Protein AF-A0A1C7LWW3-F1 (afdb_monomer_lite)

Radius of gyration: 27.48 Å; chains: 1; bounding box: 75×50×64 Å

Secondary structure (DSSP, 8-state):
------------------EEEEEEEEEEE-----S-----------TTTHHHHHHHHS---TT-GGGS-EEEE-SSTT---EEEEEEEEEEEEEHHHH-SS----------GGG---SSHHHHHHHHHT-

Sequence (130 aa):
MHSGHCIAPTTASAKVDDSFELFD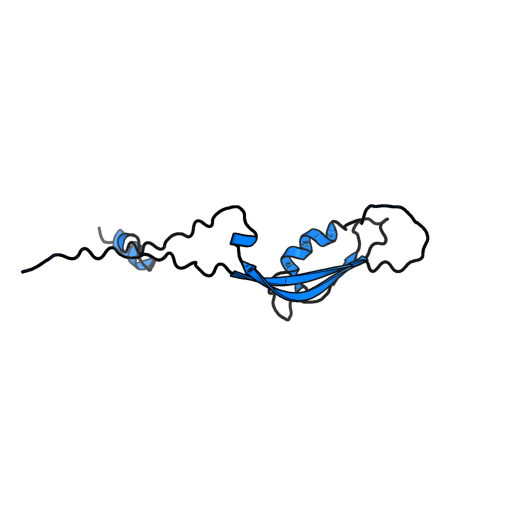LRVEDRVFLSTLWLTQPTTRFPGAVLPLLAAKQRVTSGNDWMSTDAEIACPDPHCPSRLRIIRTGVRKFNHGDVTVAPRLHPTVVADETLRGPESVRDVVDGIVGK

Structure (mmCIF, N/CA/C/O backbone):
data_AF-A0A1C7LWW3-F1
#
_entry.id   AF-A0A1C7LWW3-F1
#
loop_
_atom_site.group_PDB
_atom_site.id
_atom_site.type_symbol
_atom_site.label_atom_id
_atom_site.label_alt_id
_atom_site.label_comp_id
_atom_site.label_asym_id
_atom_site.label_entity_id
_atom_site.label_seq_id
_atom_site.pdbx_PDB_ins_code
_atom_site.Cartn_x
_atom_site.Cartn_y
_atom_site.Cartn_z
_atom_site.occupancy
_atom_site.B_iso_or_equiv
_atom_site.auth_seq_id
_atom_site.auth_comp_id
_atom_site.auth_asym_id
_atom_site.auth_atom_id
_atom_site.pdbx_PDB_model_num
ATOM 1 N N . MET A 1 1 ? -53.665 13.414 42.101 1.00 42.16 1 MET A N 1
ATOM 2 C CA . MET A 1 1 ? -52.512 12.487 42.161 1.00 42.16 1 MET A CA 1
ATOM 3 C C . MET A 1 1 ? -52.858 11.328 41.232 1.00 42.16 1 MET A C 1
ATOM 5 O O . MET A 1 1 ? -53.734 10.556 41.572 1.00 42.16 1 MET A O 1
ATOM 9 N N . HIS A 1 2 ? -52.393 11.242 39.992 1.00 37.22 2 HIS A N 1
ATOM 10 C CA . HIS A 1 2 ? -50.995 11.123 39.590 1.00 37.22 2 HIS A CA 1
ATOM 11 C C . HIS A 1 2 ? -50.807 11.708 38.182 1.00 37.22 2 HIS A C 1
ATOM 13 O O . HIS A 1 2 ? -51.554 11.391 37.262 1.00 37.22 2 HIS A O 1
ATOM 19 N N . SER A 1 3 ? -49.813 12.578 38.040 1.00 41.34 3 SER A N 1
ATOM 20 C CA . SER A 1 3 ? -49.323 13.117 36.774 1.00 41.34 3 SER A CA 1
ATOM 21 C C . SER A 1 3 ? -48.526 12.040 36.030 1.00 41.34 3 SER A C 1
ATOM 23 O O . SER A 1 3 ? -47.460 11.640 36.498 1.00 41.34 3 SER A O 1
ATOM 25 N N . GLY A 1 4 ? -49.031 11.571 34.889 1.00 42.47 4 GLY A N 1
ATOM 26 C CA . GLY A 1 4 ? -48.295 10.684 33.987 1.00 42.47 4 GLY A CA 1
A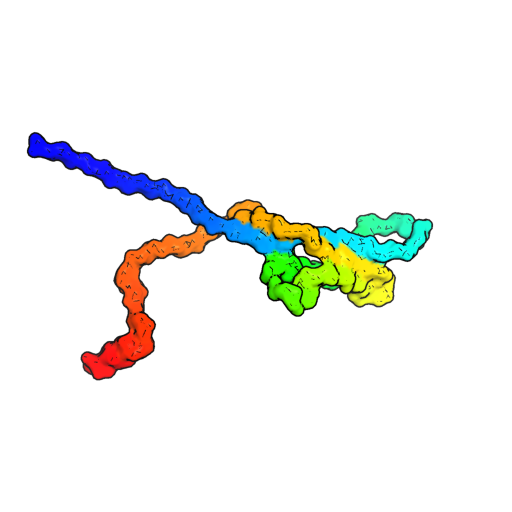TOM 27 C C . GLY A 1 4 ? -47.199 11.457 33.258 1.00 42.47 4 GLY A C 1
ATOM 28 O O . GLY A 1 4 ? -47.484 12.255 32.371 1.00 42.47 4 GLY A O 1
ATOM 29 N N . HIS A 1 5 ? -45.952 11.248 33.667 1.00 49.38 5 HIS A N 1
ATOM 30 C CA . HIS A 1 5 ? -44.774 11.768 32.984 1.00 49.38 5 HIS A CA 1
ATOM 31 C C . HIS A 1 5 ? -44.440 10.823 31.822 1.00 49.38 5 HIS A C 1
ATOM 33 O O . HIS A 1 5 ? -44.037 9.681 32.043 1.00 49.38 5 HIS A O 1
ATOM 39 N N . CYS A 1 6 ? -44.631 11.275 30.583 1.00 38.34 6 CYS A N 1
ATOM 40 C CA . CYS A 1 6 ? -44.168 10.555 29.400 1.00 38.34 6 CYS A CA 1
ATOM 41 C C . CYS A 1 6 ? -42.642 10.694 29.318 1.00 38.34 6 CYS A C 1
ATOM 43 O O . CYS A 1 6 ? -42.135 11.745 28.931 1.00 38.34 6 CYS A O 1
ATOM 45 N N . ILE A 1 7 ? -41.902 9.653 29.701 1.00 50.97 7 ILE A N 1
ATOM 46 C CA . ILE A 1 7 ? -40.458 9.584 29.466 1.00 50.97 7 ILE A CA 1
ATOM 47 C C . ILE A 1 7 ? -40.271 9.214 27.993 1.00 50.97 7 ILE A C 1
ATOM 49 O O . ILE A 1 7 ? -40.460 8.062 27.606 1.00 50.97 7 ILE A O 1
ATOM 53 N N . ALA A 1 8 ? -39.943 10.197 27.156 1.00 42.19 8 ALA A N 1
ATOM 54 C CA . ALA A 1 8 ? -39.457 9.919 25.812 1.00 42.19 8 ALA A CA 1
ATOM 55 C C . ALA A 1 8 ? -38.100 9.197 25.925 1.00 42.19 8 ALA A C 1
ATOM 57 O O . ALA A 1 8 ? -37.240 9.661 26.680 1.00 42.19 8 ALA A O 1
ATOM 58 N N . PRO A 1 9 ? -37.870 8.083 25.210 1.00 45.12 9 PRO A N 1
ATOM 59 C CA . PRO A 1 9 ? -36.548 7.489 25.162 1.00 45.12 9 PRO A CA 1
ATOM 60 C C . PRO A 1 9 ? -35.622 8.450 24.414 1.00 45.12 9 PRO A C 1
ATOM 62 O O . PRO A 1 9 ? -35.737 8.643 23.205 1.00 45.12 9 PRO A O 1
ATOM 65 N N . THR A 1 10 ? -34.691 9.064 25.140 1.00 42.59 10 THR A N 1
ATOM 66 C CA . THR A 1 10 ? -33.540 9.748 24.553 1.00 42.59 10 THR A CA 1
ATOM 67 C C . THR A 1 10 ? -32.653 8.680 23.920 1.00 42.59 10 THR A C 1
ATOM 69 O O . THR A 1 10 ? -31.690 8.219 24.528 1.00 42.59 10 THR A O 1
ATOM 72 N N . THR A 1 11 ? -32.963 8.244 22.699 1.00 45.94 11 THR A N 1
ATOM 73 C CA . THR A 1 11 ? -31.986 7.525 21.881 1.00 45.94 11 THR A CA 1
ATOM 74 C C . THR A 1 11 ? -30.955 8.546 21.424 1.00 45.94 11 THR A C 1
ATOM 76 O O . THR A 1 11 ? -31.019 9.079 20.317 1.00 45.94 11 THR A O 1
ATOM 79 N N . ALA A 1 12 ? -30.009 8.863 22.308 1.00 45.16 12 ALA A N 1
ATOM 80 C CA . ALA A 1 12 ? -28.722 9.364 21.874 1.00 45.16 12 ALA A CA 1
ATOM 81 C C . ALA A 1 12 ? -28.173 8.300 20.918 1.00 45.16 12 ALA A C 1
ATOM 83 O O . ALA A 1 12 ? -27.878 7.181 21.334 1.00 45.16 12 ALA A O 1
ATOM 84 N N . SER A 1 13 ? -28.133 8.621 19.626 1.00 46.75 13 SER A N 1
ATOM 85 C CA . SER A 1 13 ? -27.486 7.797 18.613 1.00 46.75 13 SER A CA 1
ATOM 86 C C . SER A 1 13 ? -26.005 7.723 18.973 1.00 46.75 13 SER A C 1
ATOM 88 O O . SER A 1 13 ? -25.221 8.573 18.555 1.00 46.75 13 SER A O 1
ATOM 90 N N . ALA A 1 14 ? -25.625 6.759 19.813 1.00 54.75 14 ALA A N 1
ATOM 91 C CA . ALA A 1 14 ? -24.231 6.476 20.095 1.00 54.75 14 ALA A CA 1
ATOM 92 C C . ALA A 1 14 ? -23.558 6.210 18.746 1.00 54.75 14 ALA A C 1
ATOM 94 O O . ALA A 1 14 ? -23.975 5.320 18.002 1.00 54.75 14 ALA A O 1
ATOM 95 N N . LYS A 1 15 ? -22.579 7.044 18.383 1.00 58.12 15 LYS A N 1
ATOM 96 C CA . LYS A 1 15 ? -21.805 6.853 17.159 1.00 58.12 15 LYS A CA 1
ATOM 97 C C . LYS A 1 15 ? -21.090 5.512 17.316 1.00 58.12 15 LYS A C 1
ATOM 99 O O . LYS A 1 15 ? -20.227 5.384 18.180 1.00 58.12 15 LYS A O 1
ATOM 104 N N . VAL A 1 16 ? -21.524 4.507 16.559 1.00 71.31 16 VAL A N 1
ATOM 105 C CA . VAL A 1 16 ? -20.863 3.198 16.514 1.00 71.31 16 VAL A CA 1
ATOM 106 C C . VAL A 1 16 ? -19.401 3.448 16.146 1.00 71.31 16 VAL A C 1
ATOM 108 O O . VAL A 1 16 ? -19.145 4.199 15.204 1.00 71.31 16 VAL A O 1
ATOM 111 N N . ASP A 1 17 ? -18.459 2.878 16.905 1.00 81.44 17 ASP A N 1
ATOM 112 C CA . ASP A 1 17 ? -17.044 2.915 16.530 1.00 81.44 17 ASP A CA 1
ATOM 113 C C . ASP A 1 17 ? -16.912 2.209 15.175 1.00 81.44 17 ASP A C 1
ATOM 115 O O . ASP A 1 17 ? -17.148 1.009 15.045 1.00 81.44 17 ASP A O 1
ATOM 119 N N . ASP A 1 18 ? -16.643 2.997 14.137 1.00 85.25 18 ASP A N 1
ATOM 120 C CA . ASP A 1 18 ? -16.593 2.560 12.744 1.00 85.25 18 ASP A CA 1
ATOM 121 C C . ASP A 1 18 ? -15.149 2.500 12.230 1.00 85.25 18 ASP A C 1
ATOM 123 O O . ASP A 1 18 ? -14.886 2.595 11.022 1.00 85.25 18 ASP A O 1
ATOM 127 N N . SER A 1 19 ? -14.224 2.367 13.178 1.00 89.12 19 SER A N 1
ATOM 128 C CA . SER A 1 19 ? -12.808 2.589 12.992 1.00 89.12 19 SER A CA 1
ATOM 129 C C . SER A 1 19 ? -12.040 1.306 12.678 1.00 89.12 19 SER A C 1
ATOM 131 O O . SER A 1 19 ? -12.437 0.206 13.054 1.00 89.12 19 SER A O 1
ATOM 133 N N . PHE A 1 20 ? -10.933 1.434 11.952 1.00 89.25 20 PHE A N 1
ATOM 134 C CA . PHE A 1 20 ? -10.075 0.317 11.574 1.00 89.25 20 PHE A CA 1
ATOM 135 C C . PHE A 1 20 ? -8.622 0.765 11.421 1.00 89.25 20 PHE A C 1
ATOM 137 O O . PHE A 1 20 ? -8.328 1.936 11.184 1.00 89.25 20 PHE A O 1
ATOM 144 N N . GLU A 1 21 ? -7.703 -0.182 11.560 1.00 93.38 21 GLU A N 1
ATOM 145 C CA . GLU A 1 21 ? -6.269 0.066 11.475 1.00 93.38 21 GLU A CA 1
ATOM 146 C C . GLU A 1 21 ? -5.715 -0.360 10.116 1.00 93.38 21 GLU A C 1
ATOM 148 O O . GLU A 1 21 ? -5.974 -1.468 9.641 1.00 93.38 21 GLU A O 1
ATOM 153 N N . LEU A 1 22 ? -4.927 0.520 9.500 1.00 94.00 22 LEU A N 1
ATOM 154 C CA . LEU A 1 22 ? -4.140 0.219 8.307 1.00 94.00 22 LEU A CA 1
ATOM 155 C C . LEU A 1 22 ? -2.691 0.652 8.503 1.00 94.00 22 LEU A C 1
ATOM 157 O O . LEU A 1 22 ? -2.398 1.617 9.209 1.00 94.00 22 LEU A O 1
ATOM 161 N N . PHE A 1 23 ? -1.785 -0.031 7.814 1.00 94.94 23 PHE A N 1
ATOM 162 C CA . PHE A 1 23 ? -0.408 0.410 7.681 1.00 94.94 23 PHE A CA 1
ATOM 163 C C . PHE A 1 23 ? -0.303 1.590 6.716 1.00 94.94 23 PHE A C 1
ATOM 165 O O . PHE A 1 23 ? -0.836 1.562 5.606 1.00 94.94 23 PHE A O 1
ATOM 172 N N . ASP A 1 24 ? 0.441 2.603 7.136 1.00 94.19 24 ASP A N 1
ATOM 173 C CA . ASP A 1 24 ? 0.912 3.681 6.282 1.00 94.19 24 ASP A CA 1
ATOM 174 C C . ASP A 1 24 ? 2.041 3.144 5.386 1.00 94.19 24 ASP A C 1
ATOM 176 O O . ASP A 1 24 ? 2.938 2.417 5.839 1.00 94.19 24 ASP A O 1
ATOM 180 N N . LEU A 1 25 ? 1.953 3.451 4.091 1.00 94.38 25 LEU A N 1
ATOM 181 C CA . LEU A 1 25 ? 2.869 2.952 3.072 1.00 94.38 25 LEU A CA 1
ATOM 182 C C . LEU A 1 25 ? 3.649 4.115 2.478 1.00 94.38 25 LEU A C 1
ATOM 184 O O . LEU A 1 25 ? 3.074 5.015 1.866 1.00 94.38 25 LEU A O 1
ATOM 188 N N . ARG A 1 26 ? 4.976 4.054 2.574 1.00 93.12 26 ARG A N 1
ATOM 189 C CA . ARG A 1 26 ? 5.855 4.919 1.789 1.00 93.12 26 ARG A CA 1
ATOM 190 C C . ARG A 1 26 ? 6.293 4.173 0.534 1.00 93.12 26 ARG A C 1
ATOM 192 O O . ARG A 1 26 ? 6.773 3.046 0.624 1.00 93.12 26 ARG A O 1
ATOM 199 N N . VAL A 1 27 ? 6.144 4.809 -0.625 1.00 90.00 27 VAL A N 1
ATOM 200 C CA . VAL A 1 27 ? 6.639 4.291 -1.906 1.00 90.00 27 VAL A CA 1
ATOM 201 C C . VAL A 1 27 ? 7.792 5.168 -2.372 1.00 90.00 27 VAL A C 1
ATOM 203 O O . VAL A 1 27 ? 7.629 6.376 -2.526 1.00 90.00 27 VAL A O 1
ATOM 206 N N . GLU A 1 28 ? 8.955 4.560 -2.576 1.00 88.31 28 GLU A N 1
ATOM 207 C CA . GLU A 1 28 ? 10.179 5.235 -3.017 1.00 88.31 28 GLU A CA 1
ATOM 208 C C . GLU A 1 28 ? 10.627 4.674 -4.367 1.00 88.31 28 GLU A C 1
ATOM 210 O O . GLU A 1 28 ? 10.524 3.469 -4.591 1.00 88.31 28 GLU A O 1
ATOM 215 N N . ASP A 1 29 ? 11.162 5.519 -5.251 1.00 83.19 29 ASP A N 1
ATOM 216 C CA . ASP A 1 29 ? 11.847 5.062 -6.465 1.00 83.19 29 ASP A CA 1
ATOM 217 C C . ASP A 1 29 ? 13.334 4.841 -6.174 1.00 83.19 29 ASP A C 1
ATOM 219 O O . ASP A 1 29 ? 14.017 5.717 -5.643 1.00 83.19 29 ASP A O 1
ATOM 223 N N . ARG A 1 30 ? 13.828 3.638 -6.473 1.00 77.94 30 ARG A N 1
ATOM 224 C CA . ARG A 1 30 ? 15.197 3.190 -6.190 1.00 77.94 30 ARG A CA 1
ATOM 225 C C . ARG A 1 30 ? 16.082 3.191 -7.433 1.00 77.94 30 ARG A C 1
ATOM 227 O O . ARG A 1 30 ? 17.200 2.682 -7.351 1.00 77.94 30 ARG A O 1
ATOM 234 N N . VAL A 1 31 ? 15.640 3.742 -8.569 1.00 68.56 31 VAL A N 1
ATOM 235 C CA . VAL A 1 31 ? 16.524 3.887 -9.737 1.00 68.56 31 VAL A CA 1
ATOM 236 C C . VAL A 1 31 ? 17.660 4.853 -9.429 1.00 68.56 31 VAL A C 1
ATOM 238 O O . VAL A 1 31 ? 17.531 6.071 -9.493 1.00 68.56 31 VAL A O 1
ATOM 241 N N . PHE A 1 32 ? 18.806 4.264 -9.112 1.00 55.03 32 PHE A N 1
ATOM 242 C CA . PHE A 1 32 ? 20.076 4.929 -8.891 1.00 55.03 32 PHE A CA 1
ATOM 243 C C . PHE A 1 32 ? 20.909 4.867 -10.173 1.00 55.03 32 PHE A C 1
ATOM 245 O O . PHE A 1 32 ? 21.883 4.131 -10.220 1.00 55.03 32 PHE A O 1
ATOM 252 N N . LEU A 1 33 ? 20.540 5.589 -11.234 1.00 49.38 33 LEU A N 1
ATOM 253 C CA . LEU A 1 33 ? 21.482 5.860 -12.326 1.00 49.38 33 LEU A CA 1
ATOM 254 C C . LEU A 1 33 ? 21.291 7.278 -12.869 1.00 49.38 33 LEU A C 1
ATOM 256 O O . LEU A 1 33 ? 20.305 7.578 -13.527 1.00 49.38 33 LEU A O 1
ATOM 260 N N . SER A 1 34 ? 22.286 8.101 -12.525 1.00 48.53 34 SER A N 1
ATOM 261 C CA . SER A 1 34 ? 22.842 9.277 -13.205 1.00 48.53 34 SER A CA 1
ATOM 262 C C . SER A 1 34 ? 21.908 10.243 -13.935 1.00 48.53 34 SER A C 1
ATOM 264 O O . SER A 1 34 ? 21.167 9.879 -14.836 1.00 48.53 34 SER A O 1
ATOM 266 N N . THR A 1 35 ? 22.123 11.515 -13.622 1.00 50.97 35 THR A N 1
ATOM 267 C CA . THR A 1 35 ? 21.728 12.787 -14.248 1.00 50.97 35 THR A CA 1
ATOM 268 C C . THR A 1 35 ? 21.807 12.870 -15.792 1.00 50.97 35 THR A C 1
ATOM 270 O O . THR A 1 35 ? 22.428 13.772 -16.346 1.00 50.97 35 THR A O 1
ATOM 273 N N . LEU A 1 36 ? 21.175 11.954 -16.515 1.00 55.47 36 LEU A N 1
ATOM 274 C CA . LEU A 1 36 ? 21.012 11.945 -17.967 1.00 55.47 36 LEU A CA 1
ATOM 275 C C . LEU A 1 36 ? 19.834 10.988 -18.216 1.00 55.47 36 LEU A C 1
ATOM 277 O O . LEU A 1 36 ? 20.026 9.783 -18.232 1.00 55.47 36 LEU A O 1
ATOM 281 N N . TRP A 1 37 ? 18.573 11.411 -18.101 1.00 46.38 37 TRP A N 1
ATOM 282 C CA . TRP A 1 37 ? 17.843 12.197 -19.097 1.00 46.38 37 TRP A CA 1
ATOM 283 C C . TRP A 1 37 ? 16.846 13.138 -18.402 1.00 46.38 37 TRP A C 1
ATOM 285 O O . TRP A 1 37 ? 15.743 12.750 -18.019 1.00 46.38 37 TRP A O 1
ATOM 295 N N . LEU A 1 38 ? 17.256 14.390 -18.205 1.00 52.97 38 LEU A N 1
ATOM 296 C CA . LEU A 1 38 ? 16.397 15.458 -17.699 1.00 52.97 38 LEU A CA 1
ATOM 297 C C . LEU A 1 38 ? 15.177 15.641 -18.622 1.00 52.97 38 LEU A C 1
ATOM 299 O O . LEU A 1 38 ? 15.329 15.749 -19.834 1.00 52.97 38 LEU A O 1
ATOM 303 N N . THR A 1 39 ? 13.993 15.745 -18.009 1.00 53.25 39 THR A N 1
ATOM 304 C CA . THR A 1 39 ? 12.659 16.019 -18.592 1.00 53.25 39 THR A CA 1
ATOM 305 C C . THR A 1 39 ? 11.891 14.840 -19.208 1.00 53.25 39 THR A C 1
ATOM 307 O O . THR A 1 39 ? 11.567 14.821 -20.388 1.00 53.25 39 THR A O 1
ATOM 310 N N . GLN A 1 40 ? 11.428 13.912 -18.368 1.00 54.50 40 GLN A N 1
ATOM 311 C CA . GLN A 1 40 ? 10.099 13.329 -18.589 1.00 54.50 40 GLN A CA 1
ATOM 312 C C . GLN A 1 40 ? 9.235 13.609 -17.350 1.00 54.50 40 GLN A C 1
ATOM 314 O O . GLN A 1 40 ? 9.502 13.047 -16.290 1.00 54.50 40 GLN A O 1
ATOM 319 N N . PRO A 1 41 ? 8.223 14.497 -17.435 1.00 48.66 41 PRO A N 1
ATOM 320 C CA . PRO A 1 41 ? 7.402 14.921 -16.297 1.00 48.66 41 PRO A CA 1
ATOM 321 C C . PRO A 1 41 ? 6.363 13.869 -15.880 1.00 48.66 41 PRO A C 1
ATOM 323 O O . PRO A 1 41 ? 5.360 14.191 -15.252 1.00 48.66 41 PRO A O 1
ATOM 326 N N . THR A 1 42 ? 6.574 12.601 -16.213 1.00 54.22 42 THR A N 1
ATOM 327 C CA . THR A 1 42 ? 5.672 11.529 -15.818 1.00 54.22 42 THR A CA 1
ATOM 328 C C . THR A 1 42 ? 6.437 10.598 -14.908 1.00 54.22 42 THR A C 1
ATOM 330 O O . THR A 1 42 ? 7.184 9.738 -15.370 1.00 54.22 42 THR A O 1
ATOM 333 N N . THR A 1 43 ? 6.237 10.767 -13.604 1.00 56.22 43 THR A N 1
ATOM 334 C CA . THR A 1 43 ? 6.375 9.693 -12.625 1.00 56.22 43 THR A CA 1
ATOM 335 C C . THR A 1 43 ? 5.723 8.454 -13.234 1.00 56.22 43 THR A C 1
ATOM 337 O O . THR A 1 43 ? 4.497 8.363 -13.299 1.00 56.22 43 THR A O 1
ATOM 340 N N . ARG A 1 44 ? 6.520 7.539 -13.795 1.00 60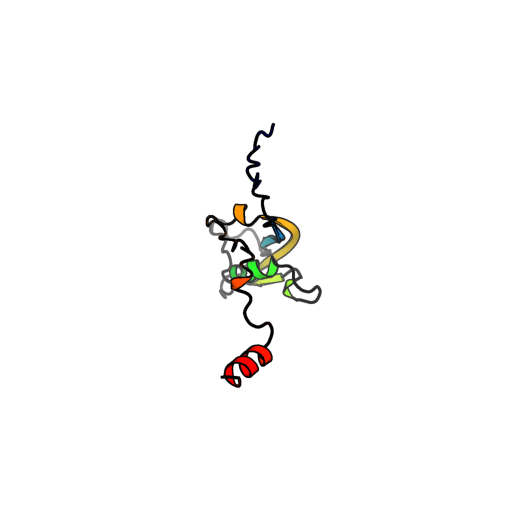.75 44 ARG A N 1
ATOM 341 C CA . ARG A 1 44 ? 6.012 6.310 -14.396 1.00 60.75 44 ARG A CA 1
ATOM 342 C C . ARG A 1 44 ? 5.605 5.421 -13.240 1.00 60.75 44 ARG A C 1
ATOM 344 O O . ARG A 1 44 ? 6.385 4.597 -12.784 1.00 60.75 44 ARG A O 1
ATOM 351 N N . PHE A 1 45 ? 4.407 5.664 -12.718 1.00 62.81 45 PHE A N 1
ATOM 352 C CA . PHE A 1 45 ? 3.827 4.846 -11.673 1.00 62.81 45 PHE A CA 1
ATOM 353 C C . PHE A 1 45 ? 3.679 3.438 -12.263 1.00 62.81 45 PHE A C 1
ATOM 355 O O . PHE A 1 45 ? 2.890 3.254 -13.195 1.00 62.81 45 PHE A O 1
ATOM 362 N N . PRO A 1 46 ? 4.467 2.446 -11.821 1.00 68.00 46 PRO A N 1
ATOM 363 C CA . PRO A 1 46 ? 4.394 1.113 -12.374 1.00 68.00 46 PRO A CA 1
ATOM 364 C C . PRO A 1 46 ? 3.008 0.568 -12.063 1.00 68.00 46 PRO A C 1
ATOM 366 O O . PRO A 1 46 ? 2.623 0.466 -10.896 1.00 68.00 46 PRO A O 1
ATOM 369 N N . GLY A 1 47 ? 2.273 0.160 -13.097 1.00 78.12 47 GLY A N 1
ATOM 370 C CA . GLY A 1 47 ? 0.997 -0.538 -12.922 1.00 78.12 47 GLY A CA 1
ATOM 371 C C . GLY A 1 47 ? 1.121 -1.789 -12.041 1.00 78.12 47 GLY A C 1
ATOM 372 O O . GLY A 1 47 ? 0.137 -2.212 -11.452 1.00 78.12 47 GLY A O 1
ATOM 373 N N . ALA A 1 48 ? 2.335 -2.331 -11.875 1.00 83.88 48 ALA A N 1
ATOM 374 C CA . ALA A 1 48 ? 2.629 -3.431 -10.959 1.00 83.88 48 ALA A CA 1
ATOM 375 C C . ALA A 1 48 ? 2.497 -3.076 -9.464 1.00 83.88 48 ALA A C 1
ATOM 377 O O . ALA A 1 48 ? 2.300 -3.977 -8.654 1.00 83.88 48 ALA A O 1
ATOM 378 N N . VAL A 1 49 ? 2.588 -1.797 -9.073 1.00 89.38 49 VAL A N 1
ATOM 379 C CA . VAL A 1 49 ? 2.493 -1.395 -7.657 1.00 89.38 49 VAL A CA 1
ATOM 380 C C . VAL A 1 49 ? 1.046 -1.306 -7.178 1.00 89.38 49 VAL A C 1
ATOM 382 O O . VAL A 1 49 ? 0.761 -1.736 -6.061 1.00 89.38 49 VAL A O 1
ATOM 385 N N . LEU A 1 50 ? 0.125 -0.797 -8.007 1.00 89.56 50 LEU A N 1
ATOM 386 C CA . LEU A 1 50 ? -1.271 -0.549 -7.606 1.00 89.56 50 LEU A CA 1
ATOM 387 C C . LEU A 1 50 ? -1.967 -1.776 -6.986 1.00 89.56 50 LEU A C 1
ATOM 389 O O . LEU A 1 50 ? -2.573 -1.619 -5.924 1.00 89.56 50 LEU A O 1
ATOM 393 N N . PRO A 1 51 ? -1.854 -2.995 -7.553 1.00 90.19 51 PRO A N 1
ATOM 394 C CA . PRO A 1 51 ? -2.525 -4.169 -6.998 1.00 90.19 51 PRO A CA 1
ATOM 395 C C . PRO A 1 51 ? -2.015 -4.571 -5.608 1.00 90.19 51 PRO A C 1
ATOM 397 O O . PRO A 1 51 ? -2.738 -5.206 -4.845 1.00 90.19 51 PRO A O 1
ATOM 400 N N . LEU A 1 52 ? -0.775 -4.211 -5.263 1.00 91.94 52 LEU A N 1
ATOM 401 C CA . LEU A 1 52 ? -0.121 -4.651 -4.029 1.00 91.94 52 LEU A CA 1
ATOM 402 C C . LEU A 1 52 ? -0.368 -3.708 -2.846 1.00 91.94 52 LEU A C 1
ATOM 404 O O . LEU A 1 52 ? -0.252 -4.140 -1.698 1.00 91.94 52 LEU A O 1
ATOM 408 N N . LEU A 1 53 ? -0.739 -2.448 -3.097 1.00 93.25 53 LEU A N 1
ATOM 409 C CA . LEU A 1 53 ? -0.916 -1.443 -2.042 1.00 93.25 53 LEU A CA 1
ATOM 410 C C . LEU A 1 53 ? -2.005 -1.841 -1.043 1.00 93.25 53 LEU A C 1
ATOM 412 O O . LEU A 1 53 ? -1.744 -1.893 0.156 1.00 93.25 53 LEU A O 1
ATOM 416 N N . ALA A 1 54 ? -3.197 -2.195 -1.527 1.00 91.88 54 ALA A N 1
ATOM 417 C CA . ALA A 1 54 ? -4.325 -2.520 -0.654 1.00 91.88 54 ALA A CA 1
ATOM 418 C C . ALA A 1 54 ? -4.039 -3.734 0.244 1.00 91.88 54 ALA A C 1
ATOM 420 O O . ALA A 1 54 ? -4.424 -3.759 1.410 1.00 91.88 54 ALA A O 1
ATOM 421 N N . ALA A 1 55 ? -3.340 -4.740 -0.284 1.00 93.19 55 ALA A N 1
ATOM 422 C CA . ALA A 1 55 ? -2.973 -5.920 0.486 1.00 93.19 55 ALA A CA 1
ATOM 423 C C . ALA A 1 55 ? -1.861 -5.617 1.506 1.00 93.19 55 ALA A C 1
ATOM 425 O O . ALA A 1 55 ? -1.925 -6.109 2.630 1.00 93.19 55 ALA A O 1
ATOM 426 N N . LYS A 1 56 ? -0.892 -4.753 1.169 1.00 94.62 56 LYS A N 1
ATOM 427 C CA . LYS A 1 56 ? 0.161 -4.326 2.107 1.00 94.62 56 LYS A CA 1
ATOM 428 C C . LYS A 1 56 ? -0.311 -3.327 3.171 1.00 94.62 56 LYS A C 1
ATOM 430 O O . LYS A 1 56 ? 0.333 -3.220 4.206 1.00 94.62 56 LYS A O 1
ATOM 435 N N . GLN A 1 57 ? -1.421 -2.623 2.963 1.00 95.00 57 GLN A N 1
ATOM 436 C CA . GLN A 1 57 ? -2.025 -1.765 3.993 1.00 95.00 57 GLN A CA 1
ATOM 437 C C . GLN A 1 57 ? -2.714 -2.569 5.101 1.00 95.00 57 GLN A C 1
ATOM 439 O O . GLN A 1 57 ? -2.883 -2.068 6.209 1.00 95.00 57 GLN A O 1
ATOM 444 N N . ARG A 1 58 ? -3.133 -3.806 4.825 1.00 93.00 58 ARG A N 1
ATOM 445 C CA . ARG A 1 58 ? -3.874 -4.620 5.793 1.00 93.00 58 ARG A CA 1
ATOM 446 C C . ARG A 1 58 ? -2.951 -5.227 6.844 1.00 93.00 58 ARG A C 1
ATOM 448 O O . ARG A 1 58 ? -1.771 -5.504 6.604 1.00 93.00 58 ARG A O 1
ATOM 455 N N . VAL A 1 59 ? -3.531 -5.487 8.011 1.00 91.25 59 VAL A N 1
ATOM 456 C CA . VAL A 1 59 ? -2.921 -6.368 9.003 1.00 91.25 59 VAL A CA 1
ATOM 457 C C . VAL A 1 59 ? -2.883 -7.780 8.424 1.00 91.25 59 VAL A C 1
ATOM 459 O O . VAL A 1 59 ? -3.907 -8.337 8.034 1.00 91.25 59 VAL A O 1
ATOM 462 N N . THR A 1 60 ? -1.678 -8.325 8.321 1.00 91.81 60 THR A N 1
ATOM 463 C CA . THR A 1 60 ? -1.379 -9.658 7.793 1.00 91.81 60 THR A CA 1
ATOM 464 C C . THR A 1 60 ? -0.603 -10.448 8.845 1.00 91.81 60 THR A C 1
ATOM 466 O O . THR A 1 60 ? -0.104 -9.875 9.814 1.00 91.81 60 THR A O 1
ATOM 469 N N . SER A 1 61 ? -0.510 -11.771 8.687 1.00 91.69 61 SER A N 1
ATOM 470 C CA . SER A 1 61 ? 0.295 -12.605 9.591 1.00 91.69 61 SER A CA 1
ATOM 471 C C . SER A 1 61 ?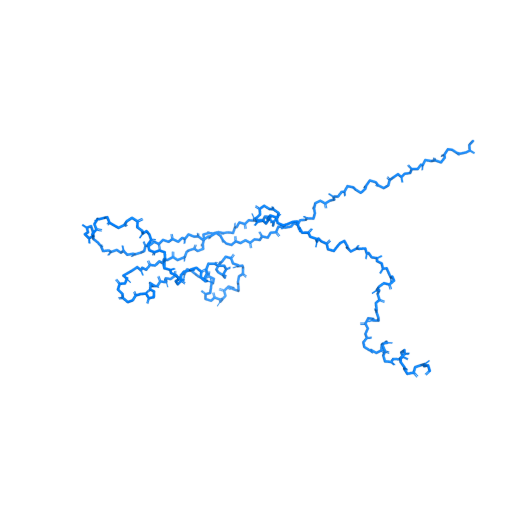 1.752 -12.127 9.624 1.00 91.69 61 SER A C 1
ATOM 473 O O . SER A 1 61 ? 2.289 -11.692 8.604 1.00 91.69 61 SER A O 1
ATOM 475 N N . GLY A 1 62 ? 2.425 -12.245 10.773 1.00 87.56 62 GLY A N 1
ATOM 476 C CA . GLY A 1 62 ? 3.838 -11.868 10.908 1.00 87.56 62 GLY A CA 1
ATOM 477 C C . GLY A 1 62 ? 4.771 -12.613 9.944 1.00 87.56 62 GLY A C 1
ATOM 478 O O . GLY A 1 62 ? 5.806 -12.078 9.560 1.00 87.56 62 GLY A O 1
ATOM 479 N N . ASN A 1 63 ? 4.379 -13.811 9.502 1.00 91.50 63 ASN A N 1
ATOM 480 C CA . ASN A 1 63 ? 5.134 -14.641 8.558 1.00 91.50 63 ASN A CA 1
ATOM 481 C C . ASN A 1 63 ? 4.636 -14.534 7.106 1.00 91.50 63 ASN A C 1
ATOM 483 O O . ASN A 1 63 ? 5.100 -15.279 6.246 1.00 91.50 63 ASN A O 1
ATOM 487 N N . ASP A 1 64 ? 3.685 -13.644 6.821 1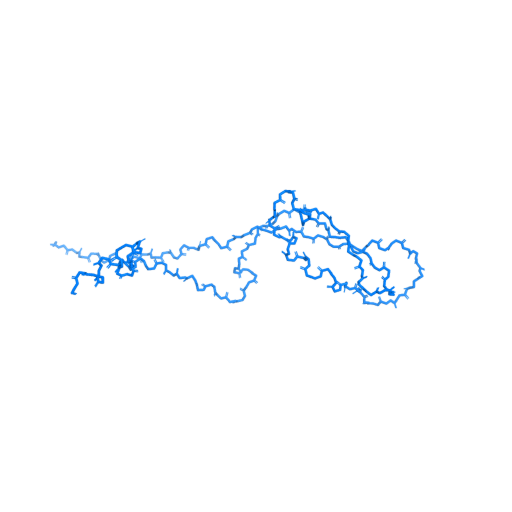.00 92.75 64 ASP A N 1
ATOM 488 C CA . ASP A 1 64 ? 3.247 -13.365 5.455 1.00 92.75 64 ASP A CA 1
ATOM 489 C C . ASP A 1 64 ? 4.311 -12.524 4.730 1.00 92.75 64 ASP A C 1
ATOM 491 O O . ASP A 1 64 ? 4.770 -11.502 5.243 1.00 92.75 64 ASP A O 1
ATOM 495 N N . TRP A 1 65 ? 4.673 -12.912 3.507 1.00 89.38 65 TRP A N 1
ATOM 496 C CA . TRP A 1 65 ? 5.572 -12.139 2.643 1.00 89.38 65 TRP A CA 1
ATOM 497 C C . TRP A 1 65 ? 5.026 -10.730 2.341 1.00 89.38 65 TRP A C 1
ATOM 499 O O . TRP A 1 65 ? 5.775 -9.806 2.012 1.00 89.38 65 TRP A O 1
ATOM 509 N N . MET A 1 66 ? 3.716 -10.520 2.492 1.00 93.56 66 MET A N 1
ATOM 510 C CA . MET A 1 66 ? 3.100 -9.203 2.380 1.00 93.56 66 MET A CA 1
ATOM 511 C C . MET A 1 66 ? 3.435 -8.268 3.545 1.00 93.56 66 MET A C 1
ATOM 513 O O . MET A 1 66 ? 3.323 -7.049 3.362 1.00 93.56 66 MET A O 1
ATOM 517 N N . SER A 1 67 ? 3.884 -8.790 4.690 1.00 92.56 67 SER A N 1
ATOM 518 C CA . SER A 1 67 ? 4.200 -8.033 5.912 1.00 92.56 67 SER A CA 1
ATOM 519 C C . SER A 1 67 ? 5.549 -7.313 5.875 1.00 92.56 67 SER A C 1
ATOM 521 O O . SER A 1 67 ? 5.771 -6.411 6.678 1.00 92.56 67 SER A O 1
ATOM 523 N N . THR A 1 68 ? 6.433 -7.656 4.937 1.00 91.25 68 THR A N 1
ATOM 524 C CA . THR A 1 68 ? 7.743 -7.012 4.787 1.00 91.25 68 THR A CA 1
ATOM 525 C C . THR A 1 68 ? 7.747 -5.961 3.679 1.00 91.25 68 THR A C 1
ATOM 527 O O . THR A 1 68 ? 6.883 -5.943 2.789 1.00 91.25 68 THR A O 1
ATOM 530 N N . ASP A 1 69 ? 8.765 -5.103 3.702 1.00 92.94 69 ASP A N 1
ATOM 531 C CA . ASP A 1 69 ? 9.104 -4.246 2.569 1.00 92.94 69 ASP A CA 1
ATOM 532 C C . ASP A 1 69 ? 9.287 -5.085 1.297 1.00 92.94 69 ASP A C 1
ATOM 534 O O . ASP A 1 69 ? 9.742 -6.231 1.353 1.00 92.94 69 ASP A O 1
ATOM 538 N N . ALA A 1 70 ? 8.930 -4.516 0.146 1.00 91.62 70 ALA A N 1
ATOM 539 C CA . ALA A 1 70 ? 9.057 -5.198 -1.138 1.00 91.62 70 ALA A CA 1
ATOM 540 C C . ALA A 1 70 ? 9.569 -4.258 -2.225 1.00 91.62 70 ALA A C 1
ATOM 542 O O . ALA A 1 70 ? 9.148 -3.102 -2.305 1.00 91.62 70 ALA A O 1
ATOM 543 N N . GLU A 1 71 ? 10.439 -4.787 -3.082 1.00 92.00 71 GLU A N 1
ATOM 544 C CA . GLU A 1 71 ? 10.854 -4.133 -4.318 1.00 92.00 71 GLU A CA 1
ATOM 545 C C . GLU A 1 71 ? 10.043 -4.666 -5.498 1.00 92.00 71 GLU A C 1
ATOM 547 O O . GLU A 1 71 ? 9.845 -5.872 -5.642 1.00 92.00 71 GLU A O 1
ATOM 552 N N . ILE A 1 72 ? 9.570 -3.755 -6.342 1.00 90.56 72 ILE A N 1
ATOM 553 C CA . ILE A 1 72 ? 8.703 -4.046 -7.479 1.00 90.56 72 ILE A CA 1
ATOM 554 C C . ILE A 1 72 ? 9.322 -3.396 -8.709 1.00 90.56 72 ILE A C 1
ATOM 556 O O . ILE A 1 72 ? 9.470 -2.173 -8.780 1.00 90.56 72 ILE A O 1
ATOM 560 N N . ALA A 1 73 ? 9.693 -4.227 -9.676 1.00 88.56 73 ALA A N 1
ATOM 561 C CA . ALA A 1 73 ? 10.165 -3.768 -10.972 1.00 88.56 73 ALA A CA 1
ATOM 562 C C . ALA A 1 73 ? 8.991 -3.313 -11.847 1.00 88.56 73 ALA A C 1
ATOM 564 O O . ALA A 1 73 ? 7.868 -3.816 -11.728 1.00 88.56 73 ALA A O 1
ATOM 565 N N . CYS A 1 74 ? 9.249 -2.373 -12.753 1.00 86.12 74 CYS A N 1
ATOM 566 C CA . CYS A 1 74 ? 8.296 -2.072 -13.808 1.00 86.12 74 CYS A CA 1
ATOM 567 C C . CYS A 1 74 ? 8.095 -3.310 -14.698 1.00 86.12 74 CYS A C 1
ATOM 569 O O . CYS A 1 74 ? 9.080 -3.931 -15.093 1.00 86.12 74 CYS A O 1
ATOM 571 N N . PRO A 1 75 ? 6.846 -3.677 -15.039 1.00 86.94 75 PRO A N 1
ATOM 572 C CA . PRO A 1 75 ? 6.595 -4.812 -15.925 1.00 86.94 75 PRO A CA 1
ATOM 573 C C . PRO A 1 75 ? 6.948 -4.507 -17.389 1.00 86.94 75 PRO A C 1
ATOM 575 O O . PRO A 1 75 ? 7.013 -5.422 -18.202 1.00 86.94 75 PRO A O 1
ATOM 578 N N . ASP A 1 76 ? 7.158 -3.233 -17.737 1.00 86.56 76 ASP A N 1
ATOM 579 C CA . ASP A 1 76 ? 7.643 -2.843 -19.057 1.00 86.56 76 ASP A CA 1
ATOM 580 C C . ASP A 1 76 ? 9.147 -3.150 -19.175 1.00 86.56 76 ASP A C 1
ATOM 582 O O . ASP A 1 76 ? 9.934 -2.561 -18.427 1.00 86.56 76 ASP A O 1
ATOM 586 N N . PRO A 1 77 ? 9.568 -4.004 -20.129 1.00 83.50 77 PRO A N 1
ATOM 587 C CA . PRO A 1 77 ? 10.971 -4.371 -20.315 1.00 83.50 77 PRO A CA 1
ATOM 588 C C . PRO A 1 77 ? 11.894 -3.189 -20.642 1.00 83.50 77 PRO A C 1
ATOM 590 O O . PRO A 1 77 ? 13.110 -3.330 -20.548 1.00 83.50 77 PRO A O 1
ATOM 593 N N . HIS A 1 78 ? 11.364 -2.041 -21.071 1.00 83.12 78 HIS A N 1
ATOM 594 C CA . HIS A 1 78 ? 12.151 -0.842 -21.386 1.00 83.12 78 HIS A CA 1
ATOM 595 C C . HIS A 1 78 ? 12.179 0.172 -20.242 1.00 83.12 78 HIS A C 1
ATOM 597 O O . HIS A 1 78 ? 12.803 1.228 -20.354 1.00 83.12 78 HIS A O 1
ATOM 603 N N . CYS A 1 79 ? 11.522 -0.139 -19.128 1.00 79.50 79 CYS A N 1
ATOM 604 C CA . CYS A 1 79 ? 11.492 0.726 -17.972 1.00 79.50 79 CYS A CA 1
ATOM 605 C C . CYS A 1 79 ? 12.452 0.216 -16.887 1.00 79.50 79 CYS A C 1
ATOM 607 O O . CYS A 1 79 ? 12.203 -0.833 -16.293 1.00 79.50 79 CYS A O 1
ATOM 609 N N . PRO A 1 80 ? 13.512 0.974 -16.551 1.00 79.38 80 PRO A N 1
ATOM 610 C CA . PRO A 1 80 ? 14.447 0.576 -15.501 1.00 79.38 80 PRO A CA 1
ATOM 611 C C . PRO A 1 80 ? 13.896 0.790 -14.078 1.00 79.38 80 PRO A C 1
ATOM 613 O O . PRO A 1 80 ? 14.606 0.510 -13.113 1.00 79.38 80 PRO A O 1
ATOM 616 N N . SER A 1 81 ? 12.661 1.292 -13.924 1.00 81.06 81 SER A N 1
ATOM 617 C CA . SER A 1 81 ? 12.071 1.653 -12.629 1.00 81.06 81 SER A CA 1
ATOM 618 C C . SER A 1 81 ? 11.971 0.483 -11.657 1.00 81.06 81 SER A C 1
ATOM 620 O O . SER A 1 81 ? 11.453 -0.587 -11.988 1.00 81.06 81 SER A O 1
ATOM 622 N N . ARG A 1 82 ? 12.417 0.728 -10.421 1.00 87.25 82 ARG A N 1
ATOM 623 C CA . ARG A 1 82 ? 12.287 -0.182 -9.279 1.00 87.25 82 ARG A CA 1
ATOM 624 C C . ARG A 1 82 ? 11.742 0.603 -8.104 1.00 87.25 82 ARG A C 1
ATOM 626 O O . ARG A 1 82 ? 12.451 1.428 -7.536 1.00 87.25 82 ARG A O 1
ATOM 633 N N . LEU A 1 83 ? 10.499 0.335 -7.730 1.00 89.25 83 LEU A N 1
ATOM 634 C CA . LEU A 1 83 ? 9.888 0.973 -6.572 1.00 89.25 83 LEU A CA 1
ATOM 635 C C . LEU A 1 83 ? 10.028 0.093 -5.336 1.00 89.25 83 LEU A C 1
ATOM 637 O O . LEU A 1 83 ? 9.894 -1.125 -5.421 1.00 89.25 83 LEU A O 1
ATOM 641 N N . ARG A 1 84 ? 10.252 0.713 -4.180 1.00 92.44 84 ARG A N 1
ATOM 642 C CA . ARG A 1 84 ? 10.236 0.054 -2.875 1.00 92.44 84 ARG A CA 1
ATOM 643 C C . ARG A 1 84 ? 9.018 0.516 -2.087 1.00 92.44 84 ARG A C 1
ATOM 645 O O . ARG A 1 84 ? 8.854 1.711 -1.858 1.00 92.44 84 ARG A O 1
ATOM 652 N N . ILE A 1 85 ? 8.187 -0.432 -1.661 1.00 94.12 85 ILE A N 1
ATOM 653 C CA . ILE A 1 85 ? 7.097 -0.192 -0.708 1.00 94.12 85 ILE A CA 1
ATOM 654 C C . ILE A 1 85 ? 7.624 -0.482 0.692 1.00 94.12 85 ILE A C 1
ATOM 656 O O . ILE A 1 85 ? 8.148 -1.571 0.935 1.00 94.12 85 ILE A O 1
ATOM 660 N N . ILE A 1 86 ? 7.448 0.477 1.595 1.00 94.81 86 ILE A N 1
ATOM 661 C CA . ILE A 1 86 ? 7.873 0.408 2.992 1.00 94.81 86 ILE A CA 1
ATOM 662 C C . ILE A 1 86 ? 6.646 0.561 3.887 1.00 94.81 86 ILE A C 1
ATOM 664 O O . ILE A 1 86 ? 5.900 1.533 3.736 1.00 94.81 86 ILE A O 1
ATOM 668 N N . ARG A 1 87 ? 6.447 -0.368 4.832 1.00 94.00 87 ARG A N 1
ATOM 669 C CA . ARG A 1 87 ? 5.457 -0.193 5.912 1.00 94.00 87 ARG A CA 1
ATOM 670 C C . ARG A 1 87 ? 6.089 0.661 7.007 1.00 94.00 87 ARG A C 1
ATOM 672 O O . ARG A 1 87 ? 7.071 0.248 7.614 1.00 94.00 87 ARG A O 1
ATOM 679 N N . THR A 1 88 ? 5.553 1.852 7.254 1.00 92.75 88 THR A N 1
ATOM 680 C CA . THR A 1 88 ? 6.163 2.796 8.208 1.00 92.75 88 THR A CA 1
ATOM 681 C C . THR A 1 88 ? 5.564 2.687 9.607 1.00 92.75 88 THR A C 1
ATOM 683 O O . THR A 1 88 ? 6.294 2.721 10.593 1.00 92.75 88 THR A O 1
ATOM 686 N N . GLY A 1 89 ? 4.245 2.530 9.710 1.00 91.44 89 GLY A N 1
ATOM 687 C CA . GLY A 1 89 ? 3.536 2.419 10.983 1.00 91.44 89 GLY A CA 1
ATOM 688 C C . GLY A 1 89 ? 2.045 2.185 10.783 1.00 91.44 89 GLY A C 1
ATOM 689 O O . GLY A 1 89 ? 1.566 2.181 9.653 1.00 91.44 89 GLY A O 1
ATOM 690 N N . VAL A 1 90 ? 1.311 1.982 11.875 1.00 93.81 90 VAL A N 1
ATOM 691 C CA . VAL A 1 90 ? -0.144 1.783 11.848 1.00 93.81 90 VAL A CA 1
ATOM 692 C C . VAL A 1 90 ? -0.848 3.109 12.117 1.00 93.81 90 VAL A C 1
ATOM 694 O O . VAL A 1 90 ? -0.456 3.863 13.008 1.00 93.81 90 VAL A O 1
ATOM 697 N N . ARG A 1 91 ? -1.896 3.396 11.345 1.00 93.06 91 ARG A N 1
ATOM 698 C CA . ARG A 1 91 ? -2.810 4.517 11.566 1.00 93.06 91 ARG A CA 1
ATOM 699 C C . ARG A 1 91 ? -4.243 4.014 11.661 1.00 93.06 91 ARG A C 1
ATOM 701 O O . ARG A 1 91 ? -4.640 3.080 10.967 1.00 93.06 91 ARG A O 1
ATOM 708 N N . LYS A 1 92 ? -5.017 4.688 12.506 1.00 92.62 92 LYS A N 1
ATOM 709 C CA . LYS A 1 92 ? -6.449 4.462 12.679 1.00 92.62 92 LYS A CA 1
ATOM 710 C C . LYS A 1 92 ? -7.229 5.334 11.691 1.00 92.62 92 LYS A C 1
ATOM 712 O O . LYS A 1 92 ? -6.979 6.534 11.603 1.00 92.62 92 LYS A O 1
ATOM 717 N N . PHE A 1 93 ? -8.164 4.728 10.970 1.00 90.50 93 PHE A N 1
ATOM 718 C CA . PHE A 1 93 ? -9.073 5.370 10.022 1.00 90.50 93 PHE A CA 1
ATOM 719 C C . PHE A 1 93 ? -10.514 5.139 10.463 1.00 90.50 93 PHE A C 1
ATOM 721 O O . PHE A 1 93 ? -10.826 4.068 10.977 1.00 90.50 93 PHE A O 1
ATOM 728 N N . ASN A 1 94 ? -11.400 6.105 10.225 1.00 89.19 94 ASN A N 1
ATOM 729 C CA . ASN A 1 94 ? -12.841 5.890 10.342 1.00 89.19 94 ASN A CA 1
ATOM 730 C C . ASN A 1 94 ? -13.419 5.706 8.948 1.00 89.19 94 ASN A C 1
ATOM 732 O O . ASN A 1 94 ? -13.008 6.374 7.997 1.00 89.19 94 ASN A O 1
ATOM 736 N N . HIS A 1 95 ? -14.377 4.804 8.798 1.00 87.06 95 HIS A N 1
ATOM 737 C CA . HIS A 1 95 ? -14.940 4.543 7.483 1.00 87.06 95 HIS A CA 1
ATOM 738 C C . 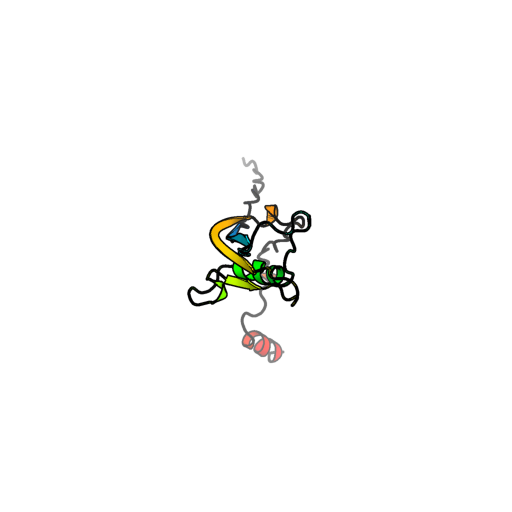HIS A 1 95 ? -15.742 5.714 6.928 1.00 87.06 95 HIS A C 1
ATOM 740 O O . HIS A 1 95 ? -15.665 5.966 5.725 1.00 87.06 95 HIS A O 1
ATOM 746 N N . GLY A 1 96 ? -16.469 6.429 7.791 1.00 87.19 96 GLY A N 1
ATOM 747 C CA . GLY A 1 96 ? -17.202 7.633 7.407 1.00 87.19 96 GLY A CA 1
ATOM 748 C C . GLY A 1 96 ? -16.308 8.754 6.865 1.00 87.19 96 GLY A C 1
ATOM 749 O O . GLY A 1 96 ? -16.781 9.567 6.079 1.00 87.19 96 GLY A O 1
ATOM 750 N N . ASP A 1 97 ? -15.017 8.767 7.214 1.00 87.88 97 ASP A N 1
ATOM 751 C CA . ASP A 1 97 ? -14.064 9.770 6.717 1.00 87.88 97 ASP A CA 1
ATOM 752 C C . ASP A 1 97 ? -13.551 9.435 5.303 1.00 87.88 97 ASP A C 1
ATOM 754 O O . ASP A 1 97 ? -13.081 10.314 4.583 1.00 87.88 97 ASP A O 1
ATOM 758 N N . VAL A 1 98 ? -13.631 8.162 4.892 1.00 86.75 98 VAL A N 1
ATOM 759 C CA . VAL A 1 98 ? -13.071 7.658 3.620 1.00 86.75 98 VAL A CA 1
ATOM 760 C C . VAL A 1 98 ? -14.126 7.109 2.658 1.00 86.75 98 VAL A C 1
ATOM 762 O O . VAL A 1 98 ? -13.784 6.584 1.599 1.00 86.75 98 VAL A O 1
ATOM 765 N N . THR A 1 99 ? -15.409 7.220 3.007 1.00 84.00 99 THR A N 1
ATOM 766 C CA . THR A 1 99 ? -16.528 6.699 2.214 1.00 84.00 99 THR A CA 1
ATOM 767 C C . THR A 1 99 ? -17.631 7.742 2.129 1.00 84.00 99 THR A C 1
ATOM 769 O O . THR A 1 99 ? -18.130 8.210 3.144 1.00 84.00 99 THR A O 1
ATOM 772 N N . VAL A 1 100 ? -18.045 8.083 0.906 1.00 84.19 100 VAL A N 1
ATOM 773 C CA . VAL A 1 100 ? -19.140 9.046 0.672 1.00 84.19 100 VAL A CA 1
ATOM 774 C C . VAL A 1 100 ? -20.510 8.427 0.977 1.00 84.19 100 VAL A C 1
ATOM 776 O O . VAL A 1 100 ? -21.450 9.126 1.343 1.00 84.19 100 VAL A O 1
ATOM 779 N N . ALA A 1 101 ? -20.635 7.108 0.828 1.00 81.25 101 ALA A N 1
ATOM 780 C CA . ALA A 1 101 ? -21.870 6.390 1.102 1.00 81.25 101 ALA A CA 1
ATOM 781 C C . ALA A 1 101 ? -22.084 6.199 2.618 1.00 81.25 101 ALA A C 1
ATOM 783 O O . ALA A 1 101 ? -21.190 5.683 3.297 1.00 81.25 101 ALA A O 1
ATOM 784 N N . PRO A 1 102 ? -23.274 6.537 3.152 1.00 70.88 102 PRO A N 1
ATOM 785 C CA . PRO A 1 102 ? -23.636 6.200 4.520 1.00 70.88 102 PRO A CA 1
ATOM 786 C C . PRO A 1 102 ? -23.617 4.688 4.722 1.00 70.88 102 PRO A C 1
ATOM 788 O O . PRO A 1 102 ? -24.134 3.929 3.897 1.00 70.88 102 PRO A O 1
ATOM 791 N N . ARG A 1 103 ? -23.086 4.237 5.860 1.00 63.81 103 ARG A N 1
ATOM 792 C CA . ARG A 1 103 ? -23.308 2.858 6.282 1.00 63.81 103 ARG A CA 1
ATOM 793 C C . ARG A 1 103 ? -24.765 2.703 6.681 1.00 63.81 103 ARG A C 1
ATOM 795 O O . ARG A 1 103 ? -25.193 3.226 7.706 1.00 63.81 103 ARG A O 1
ATOM 802 N N . LEU A 1 104 ? -25.499 1.921 5.899 1.00 72.69 104 LEU A N 1
ATOM 803 C CA . LEU A 1 104 ? -26.678 1.239 6.405 1.00 72.69 104 LEU A CA 1
ATOM 804 C C . LEU A 1 104 ? -26.165 0.178 7.374 1.00 72.69 104 LEU A C 1
ATOM 806 O O . LEU A 1 104 ? -25.864 -0.948 6.986 1.00 72.69 104 LEU A O 1
ATOM 810 N N . HIS A 1 105 ? -25.982 0.555 8.636 1.00 64.00 105 HIS A N 1
ATOM 811 C CA . HIS A 1 105 ? -25.951 -0.460 9.670 1.00 64.00 105 HIS A CA 1
ATOM 812 C C . HIS A 1 105 ? -27.333 -1.118 9.638 1.00 64.00 105 HIS A C 1
ATOM 814 O O . HIS A 1 105 ? -28.329 -0.390 9.699 1.00 64.00 105 HIS A O 1
ATOM 820 N N . PRO A 1 106 ? -27.440 -2.455 9.553 1.00 59.06 106 PRO A N 1
ATOM 821 C CA . PRO A 1 106 ? -28.646 -3.081 10.037 1.00 59.06 106 PRO A CA 1
ATOM 822 C C . PRO A 1 106 ? -28.708 -2.660 11.499 1.00 59.06 106 PRO A C 1
ATOM 824 O O . PRO A 1 106 ? -27.867 -3.061 12.310 1.00 59.06 106 PRO A O 1
ATOM 827 N N . THR A 1 107 ? -29.644 -1.775 11.830 1.00 55.03 107 THR A N 1
ATOM 828 C CA . THR A 1 107 ? -30.114 -1.683 13.200 1.00 55.03 107 THR A CA 1
ATOM 829 C C . THR A 1 107 ? -30.473 -3.119 13.525 1.00 55.03 107 THR A C 1
ATOM 831 O O . THR A 1 107 ? -31.343 -3.691 12.866 1.00 55.03 107 THR A O 1
ATOM 834 N N . VAL A 1 108 ? -29.751 -3.745 14.452 1.00 54.34 108 VAL A N 1
ATOM 835 C CA . VAL A 1 108 ? -30.248 -4.966 15.071 1.00 54.34 108 VAL A CA 1
ATOM 836 C C . VAL A 1 108 ? -31.480 -4.503 15.834 1.00 54.34 108 VAL A C 1
ATOM 838 O O . VAL A 1 108 ? -31.423 -4.168 17.011 1.00 54.34 108 VAL A O 1
ATOM 841 N N . VAL A 1 109 ? -32.598 -4.378 15.124 1.00 49.56 109 VAL A N 1
ATOM 842 C CA . VAL A 1 109 ? -33.895 -4.538 15.738 1.00 49.56 109 VAL A CA 1
ATOM 843 C C . VAL A 1 109 ? -33.833 -5.993 16.145 1.00 49.56 109 VAL A C 1
ATOM 845 O O . VAL A 1 109 ? -33.835 -6.881 15.293 1.00 49.56 109 VAL A O 1
ATOM 848 N N . ALA A 1 110 ? -33.622 -6.233 17.435 1.00 51.06 110 ALA A N 1
ATOM 849 C CA . ALA A 1 110 ? -33.892 -7.529 18.017 1.00 51.06 110 ALA A CA 1
ATOM 850 C C . ALA A 1 110 ? -35.403 -7.742 17.880 1.00 51.06 110 ALA A C 1
ATOM 852 O O . ALA A 1 110 ? -36.160 -7.539 18.820 1.00 51.06 110 ALA A O 1
ATOM 853 N N . ASP A 1 111 ? -35.855 -8.041 16.667 1.00 46.72 111 ASP A N 1
ATOM 854 C CA . ASP A 1 111 ? -37.162 -8.609 16.457 1.00 46.72 111 ASP A CA 1
ATOM 855 C C . ASP A 1 111 ? -37.009 -10.078 16.828 1.00 46.72 111 ASP A C 1
ATOM 857 O O . ASP A 1 111 ? -36.520 -10.897 16.048 1.00 46.72 111 ASP A O 1
ATOM 861 N N . GLU A 1 112 ? -37.347 -10.393 18.078 1.00 56.31 112 GLU A N 1
ATOM 862 C CA . GLU A 1 112 ? -37.387 -11.763 18.597 1.00 56.31 112 GLU A CA 1
ATOM 863 C C . GLU A 1 112 ? -38.232 -12.687 17.700 1.00 56.31 112 GLU A C 1
ATOM 865 O O . GLU A 1 112 ? -38.024 -13.897 17.692 1.00 56.31 112 GLU A O 1
ATOM 870 N N . THR A 1 113 ? -39.106 -12.106 16.872 1.00 56.19 113 THR A N 1
ATOM 871 C CA . THR A 1 113 ? -39.946 -12.777 15.876 1.00 56.19 113 THR A CA 1
ATOM 872 C C . THR A 1 113 ? -39.178 -13.309 14.651 1.00 56.19 113 THR A C 1
ATOM 874 O O . THR A 1 113 ? -39.697 -14.172 13.946 1.00 56.19 113 THR A O 1
ATOM 877 N N . LEU A 1 114 ? -37.940 -12.857 14.387 1.00 53.81 114 LEU A N 1
ATOM 878 C CA . LEU A 1 114 ? -37.094 -13.330 13.271 1.00 53.81 114 LEU A CA 1
ATOM 879 C C . LEU A 1 114 ? -36.053 -14.379 13.680 1.00 53.81 114 LEU A C 1
ATOM 881 O O . LEU A 1 114 ? -35.239 -14.799 12.850 1.00 53.81 114 LEU A O 1
ATOM 885 N N . ARG A 1 115 ? -36.055 -14.823 14.943 1.00 56.94 115 ARG A N 1
ATOM 886 C CA . ARG A 1 115 ? -35.181 -15.908 15.393 1.00 56.94 115 ARG A CA 1
ATOM 887 C C . ARG A 1 115 ? -35.710 -17.227 14.823 1.00 56.94 115 ARG A C 1
ATOM 889 O O . ARG A 1 115 ? -36.528 -17.912 15.427 1.00 56.94 115 ARG A O 1
ATOM 896 N N . GLY A 1 116 ? -35.283 -17.535 13.601 1.00 63.94 116 GLY A N 1
ATOM 897 C CA . GLY A 1 116 ? -35.482 -18.845 12.997 1.00 63.94 116 GLY A CA 1
ATOM 898 C C . GLY A 1 116 ? -34.838 -19.947 13.849 1.00 63.94 116 GLY A C 1
ATOM 899 O O . GLY A 1 116 ? -34.018 -19.645 14.719 1.00 63.94 116 GLY A O 1
ATOM 900 N N . PRO A 1 117 ? -35.208 -21.215 13.616 1.00 68.25 117 PRO A N 1
ATOM 901 C CA . PRO A 1 117 ? -34.678 -22.351 14.364 1.00 68.25 117 PRO A CA 1
ATOM 902 C C . PRO A 1 117 ? -33.148 -22.310 14.432 1.00 68.25 117 PRO A C 1
ATOM 904 O O . PRO A 1 117 ? -32.477 -22.195 13.405 1.00 68.25 117 PRO A O 1
ATOM 907 N N . GLU A 1 118 ? -32.601 -22.395 15.647 1.00 65.50 118 GLU A N 1
ATOM 908 C CA . GLU A 1 118 ? -31.156 -22.296 15.892 1.00 65.50 118 GLU A CA 1
ATOM 909 C C . GLU A 1 118 ? -30.389 -23.505 15.322 1.00 65.50 118 GLU A C 1
ATOM 911 O O . GLU A 1 118 ? -29.160 -23.473 15.217 1.00 65.50 118 GLU A O 1
ATOM 916 N N . SER A 1 119 ? -31.095 -24.560 14.894 1.00 71.69 119 SER A N 1
ATOM 917 C CA . SER A 1 119 ? -30.498 -25.723 14.253 1.00 71.69 119 SER A CA 1
ATOM 918 C C . SER A 1 119 ? -31.355 -26.349 13.145 1.00 71.69 119 SER A C 1
ATOM 920 O O . SER A 1 119 ? -32.581 -26.271 13.112 1.00 71.69 119 SER A O 1
ATOM 922 N N . VAL A 1 120 ? -30.681 -27.072 12.244 1.00 73.38 120 VAL A N 1
ATOM 923 C CA . VAL A 1 120 ? -31.315 -27.885 11.188 1.00 73.38 120 VAL A CA 1
ATOM 924 C C . VAL A 1 120 ? -32.248 -28.956 11.771 1.00 73.38 120 VAL A C 1
ATOM 926 O O . VAL A 1 120 ? -33.204 -29.350 11.110 1.00 73.38 120 VAL A O 1
ATOM 929 N N . ARG A 1 121 ? -32.002 -29.416 13.007 1.00 72.75 121 ARG A N 1
ATOM 930 C CA . ARG A 1 121 ? -32.856 -30.411 13.675 1.00 72.75 121 ARG A CA 1
ATOM 931 C C . ARG A 1 121 ? -34.236 -29.838 13.973 1.00 72.75 121 ARG A C 1
ATOM 933 O O . ARG A 1 121 ? -35.226 -30.467 13.629 1.00 72.75 121 ARG A O 1
ATOM 940 N N . ASP A 1 122 ? -34.287 -28.605 14.463 1.00 75.25 122 ASP A N 1
ATOM 941 C CA . ASP A 1 122 ? -35.544 -27.920 14.780 1.00 75.25 122 ASP A CA 1
ATOM 942 C C . ASP A 1 122 ? -36.403 -27.686 13.519 1.00 75.25 122 ASP A C 1
ATOM 944 O O . ASP A 1 122 ? -37.630 -27.747 13.568 1.00 75.25 122 ASP A O 1
ATOM 948 N N . VAL A 1 123 ? -35.762 -27.475 12.359 1.00 74.81 123 VAL A N 1
ATOM 949 C CA . VAL A 1 123 ? -36.447 -27.413 11.053 1.00 74.81 123 VAL A CA 1
ATOM 950 C C . VAL A 1 123 ? -37.032 -28.775 10.673 1.00 74.81 123 VAL A C 1
ATOM 952 O O . VAL A 1 123 ? -38.181 -28.856 10.244 1.00 74.81 123 VAL A O 1
ATOM 955 N N . VAL A 1 124 ? -36.241 -29.843 10.804 1.00 77.25 124 VAL A N 1
ATOM 956 C CA . VAL A 1 124 ? -36.643 -31.204 10.418 1.00 77.25 124 VAL A CA 1
ATOM 957 C C . VAL A 1 124 ? -37.786 -31.707 11.297 1.00 77.25 124 VAL A C 1
ATOM 959 O O . VAL A 1 124 ? -38.772 -32.215 10.766 1.00 77.25 124 VAL A O 1
ATOM 962 N N . ASP A 1 125 ? -37.712 -31.495 12.608 1.00 75.94 125 ASP A N 1
ATOM 963 C CA . ASP A 1 125 ? -38.751 -31.918 13.549 1.00 75.94 125 ASP A CA 1
ATOM 964 C C . ASP A 1 125 ? -40.078 -31.176 13.300 1.00 75.94 125 ASP A C 1
ATOM 966 O O . ASP A 1 125 ? -41.152 -31.777 13.364 1.00 75.94 125 ASP A O 1
ATOM 970 N N . GLY A 1 126 ? -40.021 -29.897 12.908 1.00 73.75 126 GLY A N 1
ATOM 971 C CA . GLY A 1 126 ? -41.200 -29.119 12.513 1.00 73.75 126 GLY A CA 1
ATOM 972 C C . GLY A 1 126 ? -41.844 -29.558 11.189 1.00 73.75 126 GLY A C 1
ATOM 973 O O . GLY A 1 126 ? -43.048 -29.384 11.008 1.00 73.75 126 GLY A O 1
ATOM 974 N N . ILE A 1 127 ? -41.070 -30.144 10.269 1.00 72.62 127 ILE A N 1
ATOM 975 C CA . ILE A 1 127 ? -41.571 -30.689 8.993 1.00 72.62 127 ILE A CA 1
ATOM 976 C C . ILE A 1 127 ? -42.180 -32.082 9.191 1.00 72.62 127 ILE A C 1
ATOM 978 O O . ILE A 1 127 ? -43.172 -32.414 8.549 1.00 72.62 127 ILE A O 1
ATOM 982 N N . VAL A 1 128 ? -41.595 -32.897 10.069 1.00 71.50 128 VAL A N 1
ATOM 983 C CA . VAL A 1 128 ? -42.041 -34.275 10.328 1.00 71.50 128 VAL A CA 1
ATOM 984 C C . VAL A 1 128 ? -43.256 -34.318 11.272 1.00 71.50 128 VAL A C 1
ATOM 986 O O . VAL A 1 128 ? -43.987 -35.305 11.290 1.00 71.50 128 VAL A O 1
ATOM 989 N N . GLY A 1 129 ? -43.509 -33.244 12.028 1.00 59.12 129 GLY A N 1
ATOM 990 C CA . GLY A 1 129 ? -44.573 -33.151 13.032 1.00 59.12 129 GLY A CA 1
ATOM 991 C C . GLY A 1 129 ? -45.943 -32.620 12.578 1.00 59.12 129 GLY A C 1
ATOM 992 O O . GLY A 1 129 ? -46.692 -32.163 13.443 1.00 59.12 129 GLY A O 1
ATOM 993 N N . LYS A 1 130 ? -46.299 -32.641 11.285 1.00 50.19 130 LYS A N 1
ATOM 994 C CA . LYS A 1 130 ? -47.624 -32.200 10.801 1.00 50.19 130 LYS A CA 1
ATOM 995 C C . LYS A 1 130 ? -48.296 -33.205 9.873 1.00 50.19 130 LYS A C 1
ATOM 997 O O . LYS A 1 130 ? -47.606 -33.724 8.972 1.00 50.19 130 LYS A O 1
#

Foldseek 3Di:
DDDDDPDDPPPPVDPPQQKDKWFDKDKDKPPPDDDPDPDDPDPPPAPQVVVLVVVLRDDDDPPDPSPAKDWDARPPPPGRTIMIIHGDDMDMDGVVVVDPDDDPDPPPPVPVVPPDDPDPVVVVCVVVVD

Organism: Grifola frondosa (NCBI:txid5627)

pLDDT: mean 74.29, std 17.93, range [37.22, 95.0]